Protein AF-A0ABD7ZX16-F1 (afdb_monomer)

Mean predicted aligned error: 8.35 Å

Foldseek 3Di:
DVVVVQQVVVQVCCCPVVVWGFLDKFWWQFPVQGIFIFTDTLFWTWTDGPDDDIDTGGPVQWPDWAKDWAFPVDKDWDWDDPPPPRDIDIDIDGHTQIWIWTDGPPDIGIIRTPPRVVVVLSVCVSVVVNPPPPDPPD

pLDDT: mean 85.52, std 11.89, range [39.53, 96.0]

Organism: NCBI:txid2026188

Nearest PDB structures (foldseek):
  3qij-assembly1_A  TM=8.107E-01  e=7.169E-02  Homo sapiens
  2yf0-assembly1_A-2  TM=7.091E-01  e=9.400E-02  Homo sapiens
  6tuh-assembly4_D  TM=5.442E-01  e=5.771E-02  Homo sapiens
  4y94-assembly2_B  TM=5.492E-01  e=9.924E-02  Bos taurus
  6xyw-assembly1_Ar  TM=2.774E-01  e=3.020E+00  Arabidopsis thaliana

Solvent-accessible surface area (backbone atoms only — not comparable to full-atom values): 7967 Å² total; per-residue (Å²): 116,66,69,59,53,56,51,50,50,52,46,52,44,42,36,71,79,66,72,41,60,65,75,46,74,44,67,26,34,30,92,90,42,40,54,26,38,41,27,36,38,92,57,29,43,36,35,44,38,77,50,79,77,69,48,78,44,52,50,91,56,52,74,46,71,51,66,50,68,45,78,67,90,45,74,44,71,52,75,43,68,56,76,91,73,82,47,72,50,73,48,77,43,73,41,54,48,41,30,26,38,43,23,42,84,93,46,72,51,64,28,45,17,92,56,29,68,62,51,48,54,50,50,32,50,75,71,70,65,53,61,89,75,63,75,80,87,124

Radius of gyration: 18.21 Å; Cα contacts (8 Å, |Δi|>4): 242; chains: 1; bounding box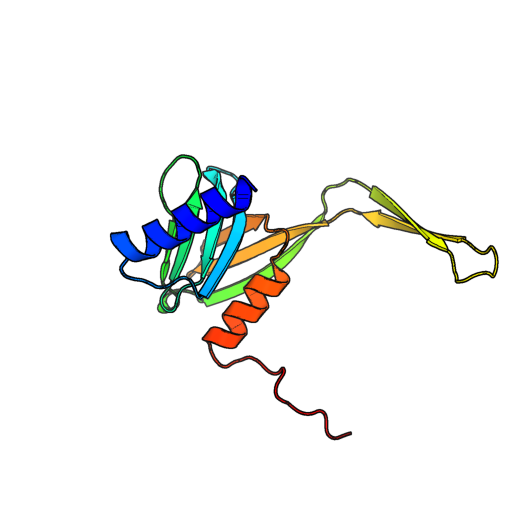: 56×35×41 Å

Structure (mmCIF, N/CA/C/O backbone):
data_AF-A0ABD7ZX16-F1
#
_entry.id   AF-A0ABD7ZX16-F1
#
loop_
_atom_site.group_PDB
_atom_site.id
_atom_site.type_symbol
_atom_site.label_atom_id
_atom_site.label_alt_id
_atom_site.label_comp_id
_atom_site.label_asym_id
_atom_site.label_entity_id
_atom_site.label_seq_id
_atom_site.pdbx_PDB_ins_code
_atom_site.Cartn_x
_atom_site.Cartn_y
_atom_site.Cartn_z
_atom_site.occupancy
_atom_site.B_iso_or_equiv
_atom_site.auth_seq_id
_atom_site.auth_comp_id
_atom_site.auth_asym_id
_atom_site.auth_atom_id
_atom_site.pdbx_PDB_model_num
ATOM 1 N N . MET A 1 1 ? 8.337 19.359 -3.537 1.00 51.84 1 MET A N 1
ATOM 2 C CA . MET A 1 1 ? 7.402 20.325 -2.904 1.00 51.84 1 MET A CA 1
ATOM 3 C C . MET A 1 1 ? 5.938 20.006 -3.230 1.00 51.84 1 MET A C 1
ATOM 5 O O . MET A 1 1 ? 5.131 19.998 -2.310 1.00 51.84 1 MET A O 1
ATOM 9 N N . LYS A 1 2 ? 5.601 19.660 -4.487 1.00 60.25 2 LYS A N 1
ATOM 10 C CA . LYS A 1 2 ? 4.247 19.238 -4.905 1.00 60.25 2 LYS A CA 1
ATOM 11 C C . LYS A 1 2 ? 3.771 17.938 -4.229 1.00 60.25 2 LYS A C 1
ATOM 13 O O . LYS A 1 2 ? 2.692 17.928 -3.646 1.00 60.25 2 LYS A O 1
ATOM 18 N N . ASP A 1 3 ? 4.634 16.924 -4.155 1.00 64.81 3 ASP A N 1
ATOM 19 C CA . ASP A 1 3 ? 4.303 15.622 -3.546 1.00 64.81 3 ASP A CA 1
ATOM 20 C C . ASP A 1 3 ? 3.967 15.700 -2.050 1.00 64.81 3 ASP A C 1
ATOM 22 O O . ASP A 1 3 ? 3.170 14.911 -1.552 1.00 64.81 3 ASP A O 1
ATOM 26 N N . ASN A 1 4 ? 4.546 16.664 -1.323 1.00 79.75 4 ASN A N 1
ATOM 27 C CA . ASN A 1 4 ? 4.232 16.871 0.094 1.00 79.75 4 ASN A CA 1
ATOM 28 C C . ASN A 1 4 ? 2.852 17.515 0.274 1.00 79.75 4 ASN A C 1
ATOM 30 O O . ASN A 1 4 ? 2.155 17.194 1.230 1.00 79.75 4 ASN A O 1
ATOM 34 N N . LYS A 1 5 ? 2.439 18.399 -0.645 1.00 85.94 5 LYS A N 1
ATOM 35 C CA . LYS A 1 5 ? 1.112 19.025 -0.607 1.00 85.94 5 LYS A CA 1
ATOM 36 C C . LYS A 1 5 ? 0.018 18.000 -0.900 1.00 85.94 5 LYS A C 1
ATOM 38 O O . LYS A 1 5 ? -0.957 17.939 -0.162 1.00 85.94 5 LYS A O 1
ATOM 43 N N . GLU A 1 6 ? 0.206 17.184 -1.936 1.00 85.94 6 GLU A N 1
ATOM 44 C CA . GLU A 1 6 ? -0.736 16.116 -2.300 1.00 85.94 6 GLU A CA 1
ATOM 45 C C . GLU A 1 6 ? -0.815 15.045 -1.198 1.00 85.94 6 GLU A C 1
ATOM 47 O O . GLU A 1 6 ? -1.909 14.668 -0.781 1.00 85.94 6 GLU A O 1
ATOM 52 N N . LYS A 1 7 ? 0.331 14.650 -0.624 1.00 88.06 7 LYS A N 1
ATOM 53 C CA . LYS A 1 7 ? 0.376 13.757 0.541 1.00 88.06 7 LYS A CA 1
ATOM 54 C C . LYS A 1 7 ? -0.392 14.322 1.742 1.00 88.06 7 LYS A C 1
ATOM 56 O O . LYS A 1 7 ? -1.163 13.598 2.362 1.00 88.06 7 LYS A O 1
ATOM 61 N N . ASN A 1 8 ? -0.188 15.596 2.081 1.00 89.81 8 ASN A N 1
ATOM 62 C CA . ASN A 1 8 ? -0.873 16.221 3.216 1.00 89.81 8 ASN A CA 1
ATOM 63 C C . ASN A 1 8 ? -2.381 16.353 2.972 1.00 89.81 8 ASN A C 1
ATOM 65 O O . ASN A 1 8 ? -3.158 16.159 3.900 1.00 89.81 8 ASN A O 1
ATOM 69 N N . ALA A 1 9 ? -2.796 16.637 1.735 1.00 88.81 9 ALA A N 1
ATOM 70 C CA . ALA A 1 9 ? -4.209 16.664 1.367 1.00 88.81 9 ALA A CA 1
ATOM 71 C C . ALA A 1 9 ? -4.871 15.289 1.552 1.00 88.81 9 ALA A C 1
ATOM 73 O O . ALA A 1 9 ? -5.963 15.218 2.105 1.00 88.81 9 ALA A O 1
ATOM 74 N N . CYS A 1 10 ? -4.188 14.204 1.167 1.00 90.00 10 CYS A N 1
ATOM 75 C CA . CYS A 1 10 ? -4.650 12.838 1.427 1.00 90.00 10 CYS A CA 1
ATOM 76 C C . CYS A 1 10 ? -4.809 12.567 2.934 1.00 90.00 10 CYS A C 1
ATOM 78 O O . CYS A 1 10 ? -5.869 12.125 3.368 1.00 90.00 10 CYS A O 1
ATOM 80 N N . ILE A 1 11 ? -3.799 12.902 3.744 1.00 91.81 11 ILE A N 1
ATOM 81 C CA . ILE A 1 11 ? -3.847 12.710 5.204 1.00 91.81 11 ILE A CA 1
ATOM 82 C C . ILE A 1 11 ? -5.021 13.478 5.831 1.00 91.81 11 ILE A C 1
ATOM 84 O O . ILE A 1 11 ? -5.751 12.929 6.655 1.00 91.81 11 ILE A O 1
ATOM 88 N N . GLU A 1 12 ? -5.222 14.735 5.435 1.00 91.44 12 GLU A N 1
ATOM 89 C CA . GLU A 1 12 ? -6.331 15.557 5.927 1.00 91.44 12 GLU A CA 1
ATOM 90 C C . GLU A 1 12 ? -7.695 15.027 5.481 1.00 91.44 12 GLU A C 1
ATOM 92 O O . GLU A 1 12 ? -8.644 15.063 6.262 1.00 91.44 12 GLU A O 1
ATOM 97 N N . MET A 1 13 ? -7.805 14.507 4.257 1.00 92.12 13 MET A N 1
ATOM 98 C CA . MET A 1 13 ? -9.041 13.893 3.775 1.00 92.12 13 MET A CA 1
ATOM 99 C C . MET A 1 13 ? -9.388 12.637 4.580 1.00 92.12 13 MET A C 1
ATOM 101 O O . MET A 1 13 ? -10.501 12.547 5.092 1.00 92.12 13 MET A O 1
ATOM 105 N N . ILE A 1 14 ? -8.426 11.735 4.806 1.00 90.94 14 ILE A N 1
ATOM 106 C CA . ILE A 1 14 ? -8.625 10.546 5.652 1.00 90.94 14 ILE A CA 1
ATOM 107 C C . ILE A 1 14 ? -9.100 10.955 7.051 1.00 90.94 14 ILE A C 1
ATOM 109 O O . ILE A 1 14 ? -10.057 10.392 7.585 1.00 90.94 14 ILE A O 1
ATOM 113 N N . ARG A 1 15 ? -8.484 11.993 7.625 1.00 91.19 15 ARG A N 1
ATOM 114 C CA . ARG A 1 15 ? -8.873 12.514 8.935 1.00 91.19 15 ARG A CA 1
ATOM 115 C C . ARG A 1 15 ? -10.302 13.052 8.960 1.00 91.19 15 ARG A C 1
ATOM 117 O O . ARG A 1 15 ? -11.017 12.797 9.922 1.00 91.19 15 ARG A O 1
ATOM 124 N N . ARG A 1 16 ? -10.718 13.799 7.937 1.00 90.50 16 ARG A N 1
ATOM 125 C CA . ARG A 1 16 ? -12.038 14.451 7.893 1.00 90.50 16 ARG A CA 1
ATOM 126 C C . ARG A 1 16 ? -13.161 13.493 7.520 1.00 90.50 16 ARG A C 1
ATOM 128 O O . ARG A 1 16 ? -14.213 13.534 8.144 1.00 90.50 16 ARG A O 1
ATOM 135 N N . GLU A 1 17 ? -12.942 12.657 6.513 1.00 90.31 17 GLU A N 1
ATOM 136 C CA . GLU A 1 17 ? -13.987 11.814 5.926 1.00 90.31 17 GLU A CA 1
ATOM 137 C C . GLU A 1 17 ? -14.098 10.453 6.610 1.00 90.31 17 GLU A C 1
ATOM 139 O O . GLU A 1 17 ? -15.187 9.892 6.694 1.00 90.31 17 GLU A O 1
ATOM 144 N N . ARG A 1 18 ? -12.983 9.913 7.120 1.00 86.56 18 ARG A N 1
ATOM 145 C CA . ARG A 1 18 ? -12.944 8.586 7.756 1.00 86.56 18 ARG A CA 1
ATOM 146 C C . ARG A 1 18 ? -12.752 8.646 9.268 1.00 86.56 18 ARG A C 1
ATOM 148 O O . ARG A 1 18 ? -12.850 7.614 9.922 1.00 86.56 18 ARG A O 1
ATOM 155 N N . ASN A 1 19 ? -12.511 9.835 9.830 1.00 89.75 19 ASN A N 1
ATOM 156 C CA . ASN A 1 19 ? -12.231 10.045 11.255 1.00 89.75 19 ASN A CA 1
ATOM 157 C C . ASN A 1 19 ? -11.097 9.138 11.778 1.00 89.75 19 ASN A C 1
ATOM 159 O O . ASN A 1 19 ? -11.172 8.574 12.870 1.00 89.75 19 ASN A O 1
ATOM 163 N N . GLN A 1 20 ? -10.058 8.968 10.956 1.00 88.88 20 GLN A N 1
ATOM 164 C CA . GLN A 1 20 ? -8.884 8.142 11.243 1.00 88.88 20 GLN A CA 1
ATOM 165 C C . GLN A 1 20 ? -7.606 8.967 11.091 1.00 88.88 20 GLN A C 1
ATOM 167 O O . GLN A 1 20 ? -7.524 9.861 10.249 1.00 88.88 20 GLN A O 1
ATOM 172 N N . ASN A 1 21 ? -6.582 8.662 11.887 1.00 90.56 21 ASN A N 1
ATOM 173 C CA . ASN A 1 21 ? -5.288 9.334 11.782 1.00 90.56 21 ASN A CA 1
ATOM 174 C C . ASN A 1 21 ? -4.301 8.464 10.998 1.00 90.56 21 ASN A C 1
ATOM 176 O O . ASN A 1 21 ? -4.070 7.306 11.338 1.00 90.56 21 ASN A O 1
ATOM 180 N N . SER A 1 22 ? -3.670 9.044 9.975 1.00 90.69 22 SER A N 1
ATOM 181 C CA . SER A 1 22 ? -2.596 8.378 9.230 1.00 90.69 22 SER A CA 1
ATOM 182 C C . SER A 1 22 ? -1.361 8.188 10.117 1.00 90.69 22 SER A C 1
ATOM 184 O O . SER A 1 22 ? -0.700 9.163 10.473 1.00 90.69 22 SER A O 1
ATOM 186 N N . ILE A 1 23 ? -0.967 6.938 10.347 1.00 92.00 23 ILE A N 1
ATOM 187 C CA . ILE A 1 23 ? 0.304 6.546 10.972 1.00 92.00 23 ILE A CA 1
ATOM 188 C C . ILE A 1 23 ? 1.447 6.693 9.965 1.00 92.00 23 ILE A C 1
ATOM 190 O O . ILE A 1 23 ? 2.495 7.271 10.258 1.00 92.00 23 ILE A O 1
ATOM 194 N N . TYR A 1 24 ? 1.248 6.186 8.747 1.00 92.75 24 TYR A N 1
ATOM 195 C CA . TYR A 1 24 ? 2.251 6.246 7.692 1.00 92.75 24 TYR A CA 1
ATOM 196 C C . TYR A 1 24 ? 1.593 6.336 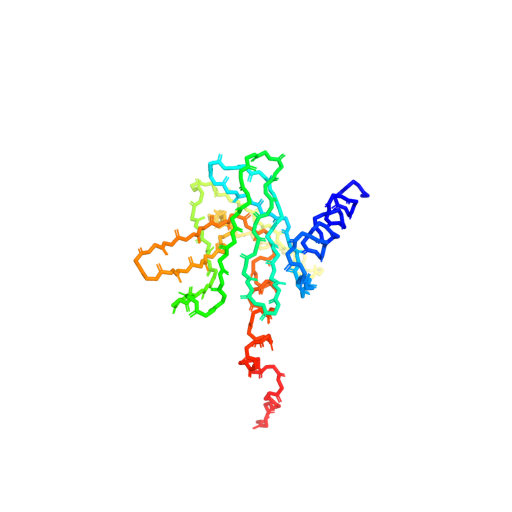6.323 1.00 92.75 24 TYR A C 1
ATOM 198 O O . TYR A 1 24 ? 0.697 5.567 6.014 1.00 92.75 24 TYR A O 1
ATOM 206 N N . THR A 1 25 ? 2.071 7.251 5.479 1.00 93.00 25 THR A N 1
ATOM 207 C CA . THR A 1 25 ? 1.542 7.436 4.120 1.00 93.00 25 THR A CA 1
ATOM 208 C C . THR A 1 25 ? 2.673 7.466 3.099 1.00 93.00 25 THR A C 1
ATOM 210 O O . THR A 1 25 ? 3.658 8.209 3.260 1.00 93.00 25 THR A O 1
ATOM 213 N N . VAL A 1 26 ? 2.511 6.694 2.025 1.00 93.44 26 VAL A N 1
ATOM 214 C CA . VAL A 1 26 ? 3.466 6.540 0.925 1.00 93.44 26 VAL A CA 1
ATOM 215 C C . VAL A 1 26 ? 2.773 6.729 -0.424 1.00 93.44 26 VAL A C 1
ATOM 217 O O . VAL A 1 26 ? 1.608 6.385 -0.585 1.00 93.44 26 VAL A O 1
ATOM 220 N N . LEU A 1 27 ? 3.494 7.289 -1.397 1.00 92.88 27 LEU A N 1
ATOM 221 C CA . LEU A 1 27 ? 3.044 7.298 -2.787 1.00 92.88 27 LEU A CA 1
ATOM 222 C C . LEU A 1 27 ? 3.088 5.866 -3.330 1.00 92.88 27 LEU A C 1
ATOM 224 O O . LEU A 1 27 ? 4.116 5.192 -3.205 1.00 92.88 27 LEU A O 1
ATOM 228 N N . ALA A 1 28 ? 1.993 5.428 -3.933 1.00 93.25 28 ALA A N 1
ATOM 229 C CA . ALA A 1 28 ? 1.851 4.088 -4.466 1.00 93.25 28 ALA A CA 1
ATOM 230 C C . ALA A 1 28 ? 1.123 4.120 -5.816 1.00 93.25 28 ALA A C 1
ATOM 232 O O . ALA A 1 28 ? 0.383 5.060 -6.103 1.00 93.25 28 ALA A O 1
ATOM 233 N N . TYR A 1 29 ? 1.352 3.113 -6.651 1.00 92.12 29 TYR A N 1
ATOM 234 C CA . TYR A 1 29 ? 0.655 2.940 -7.921 1.00 92.12 29 TYR A CA 1
ATOM 235 C C . TYR A 1 29 ? -0.164 1.650 -7.889 1.00 92.12 29 TYR A C 1
ATOM 237 O O . TYR A 1 29 ? 0.361 0.597 -7.528 1.00 92.12 29 TYR A O 1
ATOM 245 N N . HIS A 1 30 ? -1.439 1.760 -8.247 1.00 92.25 30 HIS A N 1
ATOM 246 C CA . HIS A 1 30 ? -2.378 0.658 -8.427 1.00 92.25 30 HIS A CA 1
ATOM 247 C C . HIS A 1 30 ? -2.593 0.429 -9.926 1.00 92.25 30 HIS A C 1
ATOM 249 O O . HIS A 1 30 ? -2.674 1.402 -10.673 1.00 92.25 30 HIS A O 1
ATOM 255 N N . ASN A 1 31 ? -2.725 -0.824 -10.365 1.00 88.06 31 ASN A N 1
ATOM 256 C CA . ASN A 1 31 ? -2.839 -1.137 -11.796 1.00 88.06 31 ASN A CA 1
ATOM 257 C C . ASN A 1 31 ? -4.035 -0.440 -12.466 1.00 88.06 31 ASN A C 1
ATOM 259 O O . ASN A 1 31 ? -3.871 0.132 -13.538 1.00 88.06 31 ASN A O 1
ATOM 263 N N . ASP A 1 32 ? -5.197 -0.414 -11.808 1.00 88.44 32 ASP A N 1
ATOM 264 C CA . ASP A 1 32 ? -6.419 0.155 -12.407 1.00 88.44 32 ASP A CA 1
ATOM 265 C C . ASP A 1 32 ? -6.667 1.628 -12.050 1.00 88.44 32 ASP A C 1
ATOM 267 O O . ASP A 1 32 ? -7.353 2.345 -12.772 1.00 88.44 32 ASP A O 1
ATOM 271 N N . LEU A 1 33 ? -6.126 2.090 -10.918 1.00 89.69 33 LEU A N 1
ATOM 272 C CA . LEU A 1 33 ? -6.425 3.414 -10.344 1.00 89.69 33 LEU A CA 1
ATOM 273 C C . LEU A 1 33 ? -5.232 4.377 -10.438 1.00 89.69 33 LEU A C 1
ATOM 275 O O . LEU A 1 33 ? -5.276 5.502 -9.937 1.00 89.69 33 LEU A O 1
ATOM 279 N N . GLU A 1 34 ? -4.158 3.922 -11.081 1.00 91.62 34 GLU A N 1
ATOM 280 C CA . GLU A 1 34 ? -2.900 4.629 -11.269 1.00 91.62 34 GLU A CA 1
ATOM 281 C C . GLU A 1 34 ? -2.269 5.119 -9.947 1.00 91.62 34 GLU A C 1
ATOM 283 O O . GLU A 1 34 ? -2.277 4.436 -8.919 1.00 91.62 34 GLU A O 1
ATOM 288 N N . PHE A 1 35 ? -1.636 6.296 -9.981 1.00 92.19 35 PHE A N 1
ATOM 289 C CA . PHE A 1 35 ? -0.941 6.877 -8.843 1.00 92.19 35 PHE A CA 1
ATOM 290 C C . PHE A 1 35 ? -1.910 7.387 -7.779 1.00 92.19 35 PHE A C 1
ATOM 292 O O . PHE A 1 35 ? -2.845 8.140 -8.054 1.00 92.19 35 PHE A O 1
ATOM 299 N N . GLY A 1 36 ? -1.581 7.077 -6.533 1.00 93.50 36 GLY A N 1
ATOM 300 C CA . GLY A 1 36 ? -2.285 7.529 -5.347 1.00 93.50 36 GLY A CA 1
ATOM 301 C C . GLY A 1 36 ? -1.403 7.481 -4.109 1.00 93.50 36 GLY A C 1
ATOM 302 O 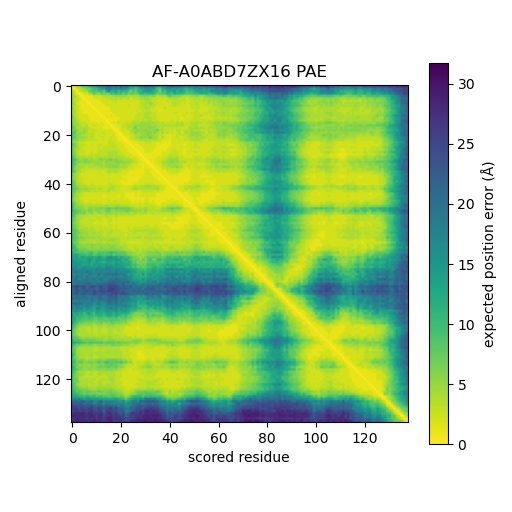O . GLY A 1 36 ? -0.187 7.291 -4.179 1.00 93.50 36 GLY A O 1
ATOM 303 N N . TYR A 1 37 ? -2.029 7.646 -2.953 1.00 94.62 37 TYR A N 1
ATOM 304 C CA . TY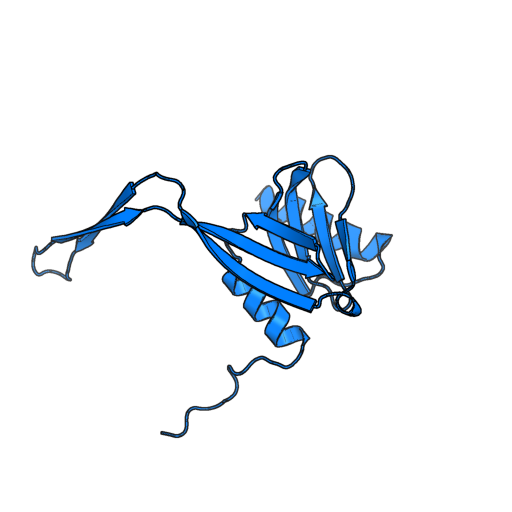R A 1 37 ? -1.371 7.543 -1.661 1.00 94.62 37 TYR A CA 1
ATOM 305 C C . TYR A 1 37 ? -1.973 6.397 -0.867 1.00 94.62 37 TYR A C 1
ATOM 307 O O . TYR A 1 37 ? -3.163 6.405 -0.571 1.00 94.62 37 TYR A O 1
ATOM 315 N N . LEU A 1 38 ? -1.126 5.433 -0.511 1.00 95.06 38 LEU A N 1
ATOM 316 C CA . LEU A 1 38 ? -1.468 4.366 0.416 1.00 95.06 38 LEU A CA 1
ATOM 317 C C . LEU A 1 38 ? -1.121 4.827 1.831 1.00 95.06 38 LEU A C 1
ATOM 319 O O . LEU A 1 38 ? 0.030 5.177 2.119 1.00 95.06 38 LEU A O 1
ATOM 323 N N . SER A 1 39 ? -2.128 4.841 2.691 1.00 95.31 39 SER A N 1
ATOM 324 C CA . SER A 1 39 ? -2.053 5.266 4.079 1.00 95.31 39 SER A CA 1
ATOM 325 C C . SER A 1 39 ? -2.391 4.107 5.006 1.00 95.31 39 SER A C 1
ATOM 327 O O . SER A 1 39 ? -3.400 3.435 4.825 1.00 95.31 39 SER A O 1
ATOM 329 N N . LEU A 1 40 ? -1.542 3.879 5.999 1.00 95.38 40 LEU A N 1
ATOM 330 C CA . LEU A 1 40 ? -1.835 3.040 7.151 1.00 95.38 40 LEU A CA 1
ATOM 331 C C . LEU A 1 40 ? -2.402 3.927 8.259 1.00 95.38 40 LEU A C 1
ATOM 333 O O . LEU A 1 40 ? -1.757 4.907 8.647 1.00 95.38 40 LEU A O 1
ATOM 337 N N . THR A 1 41 ? -3.554 3.552 8.796 1.00 93.56 41 THR A N 1
ATOM 338 C CA . THR A 1 41 ? -4.152 4.145 9.996 1.00 93.56 41 THR A CA 1
ATOM 339 C C . THR A 1 41 ? -4.140 3.139 11.150 1.00 93.56 41 THR A C 1
ATOM 341 O O . THR A 1 41 ? -3.570 2.055 11.044 1.00 93.56 41 THR A O 1
ATOM 344 N N . ASP A 1 42 ? -4.754 3.501 12.273 1.00 88.94 42 ASP A N 1
ATOM 345 C CA . ASP A 1 42 ? -4.995 2.607 13.407 1.00 88.94 42 ASP A CA 1
ATOM 346 C C . ASP A 1 42 ? -6.032 1.511 13.114 1.00 88.94 42 ASP A C 1
ATOM 348 O O . ASP A 1 42 ? -6.104 0.533 13.855 1.00 88.94 42 ASP A O 1
ATOM 352 N N . LYS A 1 43 ? -6.832 1.666 12.052 1.00 91.31 43 LYS A N 1
ATOM 353 C CA . LYS A 1 43 ? -7.972 0.786 11.751 1.00 91.31 43 LYS A CA 1
ATOM 354 C C . LYS A 1 43 ? -7.958 0.183 10.358 1.00 91.31 43 LYS A C 1
ATOM 356 O O . LYS A 1 43 ? -8.558 -0.870 10.185 1.00 91.31 43 LYS A O 1
ATOM 361 N N . SER A 1 44 ? -7.296 0.814 9.393 1.00 94.88 44 SER A N 1
ATOM 362 C CA . SER A 1 44 ? -7.397 0.454 7.980 1.00 94.88 44 SER A CA 1
ATOM 363 C C . SER A 1 44 ? -6.105 0.706 7.200 1.00 94.88 44 SER A C 1
ATOM 365 O O . SER A 1 44 ? -5.287 1.566 7.541 1.00 94.88 44 SER A O 1
ATOM 367 N N . PHE A 1 45 ? -5.978 0.013 6.071 1.00 95.38 45 PHE A N 1
ATOM 368 C CA . PHE A 1 45 ? -5.228 0.503 4.920 1.00 95.38 45 PHE A CA 1
ATOM 369 C C . PHE A 1 45 ? -6.170 1.289 4.013 1.00 95.38 45 PHE A C 1
ATOM 371 O O . PHE A 1 45 ? -7.167 0.751 3.540 1.00 95.38 45 PHE A O 1
ATOM 378 N N . ILE A 1 46 ? -5.839 2.547 3.740 1.00 96.00 46 ILE A N 1
ATOM 379 C CA . ILE A 1 46 ? -6.632 3.418 2.875 1.00 96.00 46 ILE A CA 1
ATOM 380 C C . ILE A 1 46 ? -5.774 3.841 1.692 1.00 96.00 46 ILE A C 1
ATOM 382 O O . ILE A 1 46 ? -4.759 4.520 1.860 1.00 96.00 46 ILE A O 1
ATOM 386 N N . PHE A 1 47 ? -6.182 3.462 0.485 1.00 95.50 47 PHE A N 1
ATOM 387 C CA . PHE A 1 47 ? -5.577 3.942 -0.748 1.00 95.50 47 PHE A CA 1
ATOM 388 C C . PHE A 1 47 ? -6.449 5.019 -1.380 1.00 95.50 47 PHE A C 1
ATOM 390 O O . PHE A 1 47 ? -7.577 4.770 -1.800 1.00 95.50 47 PHE A O 1
ATOM 397 N N . VAL A 1 48 ? -5.888 6.220 -1.474 1.00 94.25 48 VAL A N 1
ATOM 398 C CA . VAL A 1 48 ? -6.513 7.372 -2.117 1.00 94.25 48 VAL A CA 1
ATOM 399 C C . VAL A 1 48 ? -5.894 7.552 -3.502 1.00 94.25 48 VAL A C 1
ATOM 401 O O . VAL A 1 48 ? -4.773 8.074 -3.589 1.00 94.25 48 VAL A O 1
ATOM 404 N N . PRO A 1 49 ? -6.569 7.137 -4.586 1.00 92.50 49 PRO A N 1
ATOM 405 C CA . PRO A 1 49 ? -6.068 7.378 -5.928 1.00 92.50 49 PRO A CA 1
ATOM 406 C C . PRO A 1 49 ? -6.229 8.848 -6.323 1.00 92.50 49 PRO A C 1
ATOM 408 O O . PRO A 1 49 ? -7.039 9.586 -5.762 1.00 92.50 49 PRO A O 1
ATOM 411 N N . LYS A 1 50 ? -5.479 9.292 -7.335 1.00 87.38 50 LYS A N 1
ATOM 412 C CA . LYS A 1 50 ? -5.714 10.610 -7.950 1.00 87.38 50 LYS A CA 1
ATOM 413 C C . LYS A 1 50 ? -7.035 10.671 -8.716 1.00 87.38 50 LYS A C 1
ATOM 415 O O . LYS A 1 50 ? -7.565 11.763 -8.917 1.00 87.38 50 LYS A O 1
ATOM 420 N N . LYS A 1 51 ? -7.529 9.521 -9.179 1.00 83.88 51 LYS A N 1
ATOM 421 C CA . LYS A 1 51 ? -8.780 9.363 -9.921 1.00 83.88 51 LYS A CA 1
ATOM 422 C C . LYS A 1 51 ? -9.436 8.038 -9.542 1.00 83.88 51 LYS A C 1
ATOM 424 O O . LYS A 1 51 ? -8.745 7.036 -9.415 1.00 83.88 51 LYS A O 1
ATOM 429 N N . GLY A 1 52 ? -10.760 8.035 -9.437 1.00 85.69 52 GLY A N 1
ATOM 430 C CA . GLY A 1 52 ? -11.529 6.842 -9.090 1.00 85.69 52 GLY A CA 1
ATOM 431 C C . GLY A 1 52 ? -11.815 6.726 -7.596 1.00 85.69 52 GLY A C 1
ATOM 432 O O . GLY A 1 52 ? -11.698 7.699 -6.848 1.00 85.69 52 GLY A O 1
ATOM 433 N N . GLU A 1 53 ? -12.245 5.537 -7.189 1.00 90.25 53 GLU A N 1
ATOM 434 C CA . GLU A 1 53 ? -12.748 5.280 -5.842 1.00 90.25 53 GLU A CA 1
ATOM 435 C C . GLU A 1 53 ? -11.629 4.968 -4.844 1.00 90.25 53 GLU A C 1
ATOM 437 O O . GLU A 1 53 ? -10.619 4.342 -5.167 1.00 90.25 53 GLU A O 1
ATOM 442 N N . ILE A 1 54 ? -11.824 5.419 -3.605 1.00 92.50 54 ILE A N 1
ATOM 443 C CA . ILE A 1 54 ? -10.922 5.135 -2.488 1.00 92.50 54 ILE A CA 1
ATOM 444 C C . ILE A 1 54 ? -11.091 3.670 -2.091 1.00 92.50 54 ILE A C 1
ATOM 446 O O . ILE A 1 54 ? -12.207 3.228 -1.827 1.00 92.50 54 ILE A O 1
ATOM 450 N N . ILE A 1 55 ? -9.977 2.952 -1.976 1.00 93.69 55 ILE A N 1
ATOM 451 C CA . ILE A 1 55 ? -9.966 1.599 -1.417 1.00 93.69 55 ILE A CA 1
ATOM 452 C C . ILE A 1 55 ? -9.738 1.724 0.092 1.00 93.69 55 ILE A C 1
ATOM 454 O O . ILE A 1 55 ? -8.747 2.320 0.514 1.00 93.69 55 ILE A O 1
ATOM 458 N N . ASP A 1 56 ? -10.638 1.163 0.897 1.00 94.88 56 ASP A N 1
ATOM 459 C CA . ASP A 1 56 ? -10.542 1.103 2.361 1.00 94.88 56 ASP A CA 1
ATOM 460 C C . ASP A 1 56 ? -10.602 -0.363 2.798 1.00 94.88 56 ASP A C 1
ATOM 462 O O . ASP A 1 56 ? -11.591 -1.054 2.551 1.00 94.88 56 ASP A O 1
ATOM 466 N N . ILE A 1 57 ? -9.514 -0.846 3.395 1.00 94.69 57 ILE A N 1
ATOM 467 C CA . ILE A 1 57 ? -9.366 -2.222 3.865 1.00 94.69 57 ILE A CA 1
ATOM 468 C C . ILE A 1 57 ? -9.183 -2.183 5.383 1.00 94.69 57 ILE A C 1
ATOM 470 O O . ILE A 1 57 ? -8.092 -1.831 5.846 1.00 94.69 57 ILE A O 1
ATOM 474 N N . PRO A 1 58 ? -10.199 -2.572 6.169 1.00 93.81 58 PRO A N 1
ATOM 475 C CA . PRO A 1 58 ? -10.075 -2.661 7.617 1.00 93.81 58 PRO A CA 1
ATOM 476 C C . PRO A 1 58 ? -9.002 -3.675 8.019 1.00 93.81 58 PRO A C 1
ATOM 478 O O . PRO A 1 58 ? -8.994 -4.808 7.533 1.00 93.81 58 PRO A O 1
ATOM 481 N N . LEU A 1 59 ? -8.120 -3.298 8.945 1.00 91.31 59 LEU A N 1
ATOM 482 C CA . LEU A 1 59 ? -7.019 -4.134 9.435 1.00 91.31 59 LEU A CA 1
ATOM 483 C C . LEU A 1 59 ? -7.513 -5.457 10.027 1.00 91.31 59 LEU A C 1
ATOM 485 O O . LEU A 1 59 ? -6.854 -6.475 9.866 1.00 91.31 59 LEU A O 1
ATOM 489 N N . GLU A 1 60 ? -8.693 -5.465 10.649 1.00 90.50 60 GLU A N 1
ATOM 490 C CA . GLU A 1 60 ? -9.317 -6.675 11.202 1.00 90.50 60 GLU A CA 1
ATOM 491 C C . GLU A 1 60 ? -9.639 -7.744 10.145 1.00 90.50 60 GLU A C 1
ATOM 493 O O . GLU A 1 60 ? -9.735 -8.925 10.470 1.00 90.50 60 GLU A O 1
ATOM 498 N N . THR A 1 61 ? -9.781 -7.344 8.879 1.00 92.88 61 THR A N 1
ATOM 499 C CA . THR A 1 61 ? -10.062 -8.256 7.759 1.00 92.88 61 THR A CA 1
ATOM 500 C C . THR A 1 61 ? -8.794 -8.778 7.082 1.00 92.88 61 THR A C 1
ATOM 502 O O . THR A 1 61 ? -8.856 -9.694 6.260 1.00 92.88 61 THR A O 1
ATOM 505 N N . VAL A 1 62 ? -7.631 -8.209 7.415 1.00 93.00 62 VAL A N 1
ATOM 506 C CA . VAL A 1 62 ? -6.360 -8.544 6.773 1.00 93.00 62 VAL A CA 1
ATOM 507 C C . VAL A 1 62 ? -5.863 -9.892 7.282 1.00 93.00 62 VAL A C 1
ATOM 509 O O . VAL A 1 62 ? -5.555 -10.063 8.458 1.00 93.00 62 VAL A O 1
ATOM 512 N N . THR A 1 63 ? -5.730 -10.853 6.370 1.00 92.56 63 THR A N 1
ATOM 513 C CA . THR A 1 63 ? -5.211 -12.194 6.672 1.00 92.56 63 THR A CA 1
ATOM 514 C C . THR A 1 63 ? -3.700 -12.278 6.489 1.00 92.56 63 THR A C 1
ATOM 516 O O . THR A 1 63 ? -3.034 -13.040 7.189 1.00 92.56 63 THR A O 1
ATOM 519 N N . ASN A 1 64 ? -3.138 -11.500 5.559 1.00 93.06 64 ASN A N 1
ATOM 520 C CA . ASN A 1 64 ? -1.701 -11.458 5.305 1.00 93.06 64 ASN A CA 1
ATOM 521 C C . ASN A 1 64 ? -1.279 -10.110 4.705 1.00 93.06 64 ASN A C 1
ATOM 523 O O . ASN A 1 64 ? -2.042 -9.480 3.978 1.00 93.06 64 ASN A O 1
ATOM 527 N N . TYR A 1 65 ? -0.048 -9.679 4.957 1.00 93.44 65 TYR A N 1
ATOM 528 C CA . TYR A 1 65 ? 0.535 -8.492 4.338 1.00 93.44 65 TYR A CA 1
ATOM 529 C C . TYR A 1 65 ? 2.045 -8.652 4.189 1.00 93.44 65 TYR A C 1
ATOM 531 O O . TYR A 1 65 ? 2.700 -9.382 4.934 1.00 93.44 65 TYR A O 1
ATOM 539 N N . GLY A 1 66 ? 2.627 -7.927 3.243 1.00 92.75 66 GLY A N 1
ATOM 540 C CA . GLY A 1 66 ? 4.065 -7.961 3.051 1.00 92.75 66 GLY A CA 1
ATOM 541 C C . GLY A 1 66 ? 4.524 -7.136 1.870 1.00 92.75 66 GLY A C 1
ATOM 542 O O . GLY A 1 66 ? 3.790 -6.327 1.305 1.00 92.75 66 GLY A O 1
ATOM 543 N N . PHE A 1 67 ? 5.773 -7.351 1.483 1.00 91.81 67 PHE A N 1
ATOM 544 C CA . PHE A 1 67 ? 6.313 -6.771 0.267 1.00 91.81 67 PHE A CA 1
ATOM 545 C C . PHE A 1 67 ? 7.142 -7.793 -0.501 1.00 91.81 67 PHE A C 1
ATOM 547 O O . PHE A 1 67 ? 7.726 -8.709 0.076 1.00 91.81 67 PHE A O 1
ATOM 554 N N . LYS A 1 68 ? 7.199 -7.621 -1.818 1.00 89.50 68 LYS A N 1
ATOM 555 C CA . LYS A 1 68 ? 7.988 -8.446 -2.734 1.00 89.50 68 LYS A CA 1
ATOM 556 C C . LYS A 1 68 ? 8.585 -7.580 -3.838 1.00 89.50 68 LYS A C 1
ATOM 558 O O . LYS A 1 68 ? 8.071 -6.512 -4.154 1.00 89.50 68 LYS A O 1
ATOM 563 N N . GLY A 1 69 ? 9.686 -8.042 -4.419 1.00 86.31 69 GLY A N 1
ATOM 564 C CA . GLY A 1 69 ? 10.238 -7.462 -5.640 1.00 86.31 69 GLY A CA 1
ATOM 565 C C . GLY A 1 69 ? 9.820 -8.307 -6.836 1.00 86.31 69 GLY A C 1
ATOM 566 O O . GLY A 1 69 ? 10.232 -9.464 -6.910 1.00 86.31 69 GLY A O 1
ATOM 567 N N . VAL A 1 70 ? 9.035 -7.744 -7.752 1.00 84.25 70 VAL A N 1
ATOM 568 C CA . VAL A 1 70 ? 8.612 -8.425 -8.988 1.00 84.25 70 VAL A CA 1
ATOM 569 C C . VAL A 1 70 ? 9.582 -8.062 -10.109 1.00 84.25 70 VAL A C 1
ATOM 571 O O . VAL A 1 70 ? 9.907 -6.889 -10.276 1.00 84.25 70 VAL A O 1
ATOM 574 N N . GLY A 1 71 ? 10.094 -9.057 -10.834 1.00 80.38 71 GLY A N 1
ATOM 575 C CA . GLY A 1 71 ? 11.014 -8.830 -11.952 1.00 80.38 71 GLY A CA 1
ATOM 576 C C . GLY A 1 71 ? 10.356 -8.000 -13.054 1.00 80.38 71 GLY A C 1
ATOM 577 O O . GLY A 1 71 ? 9.191 -8.224 -13.381 1.00 80.38 71 GLY A O 1
ATOM 578 N N . THR A 1 72 ? 11.070 -7.006 -13.580 1.00 81.19 72 THR A N 1
ATOM 579 C CA . THR A 1 72 ? 10.562 -6.141 -14.657 1.00 81.19 72 THR A CA 1
ATOM 580 C C . THR A 1 72 ? 11.012 -6.587 -16.046 1.00 81.19 72 THR A C 1
ATOM 582 O O . THR A 1 72 ? 10.620 -5.967 -17.031 1.00 81.19 72 THR A O 1
ATOM 58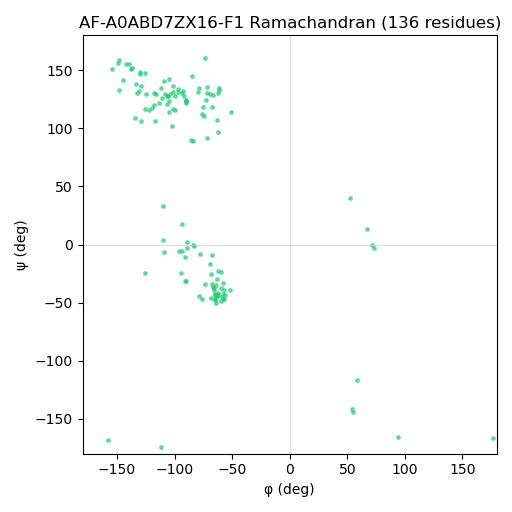5 N N . GLY A 1 73 ? 11.881 -7.600 -16.145 1.00 80.31 73 GLY A N 1
ATOM 586 C CA . GLY A 1 73 ? 12.569 -7.969 -17.384 1.00 80.31 73 GLY A CA 1
ATOM 587 C C . GLY A 1 73 ? 13.654 -6.974 -17.824 1.00 80.31 73 GLY A C 1
ATOM 588 O O . GLY A 1 73 ? 14.316 -7.199 -18.835 1.00 80.31 73 GLY A O 1
ATOM 589 N N . VAL A 1 74 ? 13.868 -5.882 -17.079 1.00 84.50 74 VAL A N 1
ATOM 590 C CA . VAL A 1 74 ? 14.914 -4.884 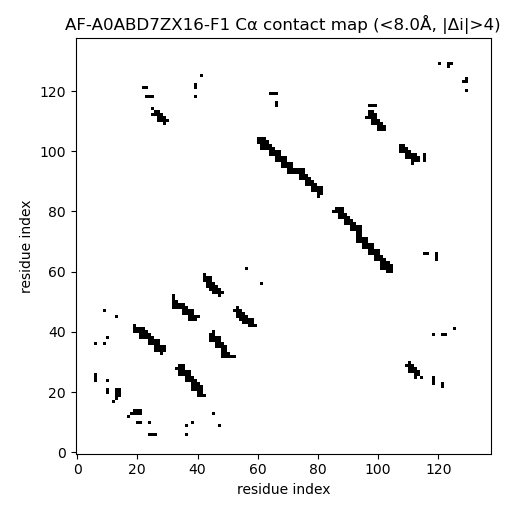-17.343 1.00 84.50 74 VAL A CA 1
ATOM 591 C C . VAL A 1 74 ? 16.124 -5.180 -16.466 1.00 84.50 74 VAL A C 1
ATOM 593 O O . VAL A 1 74 ? 15.985 -5.370 -15.262 1.00 84.50 74 VAL A O 1
ATOM 596 N N . TYR A 1 75 ? 17.328 -5.161 -17.037 1.00 87.38 75 TYR A N 1
ATOM 597 C CA . TYR A 1 75 ? 18.572 -5.394 -16.299 1.00 87.38 75 TYR A CA 1
ATOM 598 C C . TYR A 1 75 ? 19.342 -4.089 -16.106 1.00 87.38 75 TYR A C 1
ATOM 600 O O . TYR A 1 75 ? 19.601 -3.358 -17.059 1.00 87.38 75 TYR A O 1
ATOM 608 N N . GLY A 1 76 ? 19.707 -3.800 -14.858 1.00 83.62 76 GLY A N 1
ATOM 609 C CA . GLY A 1 76 ? 20.525 -2.652 -14.486 1.00 83.62 76 GLY A CA 1
ATOM 610 C C . GLY A 1 76 ? 21.916 -3.098 -14.051 1.00 83.62 76 GLY A C 1
ATOM 611 O O . GLY A 1 76 ? 22.058 -4.100 -13.348 1.00 83.62 76 GLY A O 1
ATOM 612 N N . THR A 1 77 ? 22.940 -2.342 -14.443 1.00 86.00 77 THR A N 1
ATOM 613 C CA . THR A 1 77 ? 24.318 -2.546 -13.981 1.00 86.00 77 THR A CA 1
ATOM 614 C C . THR A 1 77 ? 24.682 -1.444 -13.002 1.00 86.00 77 THR A C 1
ATOM 616 O O . THR A 1 77 ? 24.662 -0.268 -13.359 1.00 86.00 77 THR A O 1
ATOM 619 N N . THR A 1 78 ? 25.042 -1.822 -11.779 1.00 83.06 78 THR A N 1
ATOM 620 C CA . THR A 1 78 ? 25.595 -0.887 -10.795 1.00 83.06 78 THR A CA 1
ATOM 621 C C . THR A 1 78 ? 27.091 -1.118 -10.690 1.00 83.06 78 THR A C 1
ATOM 623 O O . THR A 1 78 ? 27.518 -2.235 -10.392 1.00 83.06 78 THR A O 1
ATOM 626 N N . THR A 1 79 ? 27.877 -0.067 -10.912 1.00 84.75 79 THR A N 1
ATOM 627 C CA . THR A 1 79 ? 29.328 -0.080 -10.711 1.00 84.75 79 THR A CA 1
ATOM 628 C C . THR A 1 79 ? 29.664 0.665 -9.431 1.00 84.75 79 THR A C 1
ATOM 630 O O . THR A 1 79 ? 29.218 1.791 -9.217 1.00 84.75 79 THR A O 1
ATOM 633 N N . THR A 1 80 ? 30.453 0.030 -8.574 1.00 84.75 80 THR A N 1
ATOM 634 C CA . THR A 1 80 ? 30.851 0.577 -7.275 1.00 84.75 80 THR A CA 1
ATOM 635 C C . THR A 1 80 ? 32.367 0.591 -7.190 1.00 84.75 80 THR A C 1
ATOM 637 O O . THR A 1 80 ? 33.009 -0.425 -7.460 1.00 84.75 80 THR A O 1
ATOM 640 N N . ASN A 1 81 ? 32.943 1.732 -6.814 1.00 84.94 81 ASN A N 1
ATOM 641 C CA . ASN A 1 81 ? 34.379 1.838 -6.574 1.00 84.94 81 ASN A CA 1
ATOM 642 C C . ASN A 1 81 ? 34.707 1.277 -5.187 1.00 84.94 81 ASN A C 1
ATOM 644 O O . ASN A 1 81 ? 34.068 1.649 -4.199 1.00 84.94 81 ASN A O 1
ATOM 648 N N . ILE A 1 82 ? 35.709 0.404 -5.099 1.00 77.69 82 ILE A N 1
ATOM 649 C CA . ILE A 1 82 ? 36.196 -0.105 -3.813 1.00 77.69 82 ILE A CA 1
ATOM 650 C C . ILE A 1 82 ? 37.226 0.887 -3.258 1.00 77.69 82 ILE A C 1
ATOM 652 O O . ILE A 1 82 ? 38.424 0.797 -3.533 1.00 77.69 82 ILE A O 1
ATOM 656 N N . GLY A 1 83 ? 36.753 1.862 -2.480 1.00 74.44 83 GLY A N 1
ATOM 657 C CA . GLY A 1 83 ? 37.604 2.888 -1.865 1.00 74.44 83 GLY A CA 1
ATOM 658 C C . GLY A 1 83 ? 38.478 3.634 -2.887 1.00 74.44 83 GLY A C 1
ATOM 659 O O . GLY A 1 83 ? 38.045 3.890 -4.007 1.00 74.44 83 GLY A O 1
ATOM 660 N N . ASN A 1 84 ? 39.727 3.938 -2.514 1.00 78.19 84 ASN A N 1
ATOM 661 C CA . ASN A 1 84 ? 40.713 4.602 -3.385 1.00 78.19 84 ASN A CA 1
ATOM 662 C C . ASN A 1 84 ? 41.627 3.617 -4.141 1.00 78.19 84 ASN A C 1
ATOM 664 O O . ASN A 1 84 ? 42.687 4.001 -4.623 1.00 78.19 84 ASN A O 1
ATOM 668 N N . THR A 1 85 ? 41.250 2.339 -4.236 1.00 77.06 85 THR A N 1
ATOM 669 C CA . THR A 1 85 ? 42.099 1.300 -4.855 1.00 77.06 85 THR A CA 1
ATOM 670 C C . THR A 1 85 ? 42.085 1.325 -6.386 1.00 77.06 85 THR A C 1
ATOM 672 O O . THR A 1 85 ? 42.831 0.585 -7.018 1.00 77.06 85 THR A O 1
ATOM 675 N N . GLY A 1 86 ? 41.216 2.138 -6.997 1.00 75.81 86 GLY A N 1
ATOM 676 C CA . GLY A 1 86 ? 41.002 2.154 -8.447 1.00 75.81 86 GLY A CA 1
ATOM 677 C C . GLY A 1 86 ? 40.224 0.943 -8.984 1.00 75.81 86 GLY A C 1
ATOM 678 O O . GLY A 1 86 ? 39.915 0.907 -10.171 1.00 75.81 86 GLY A O 1
ATOM 679 N N . MET A 1 87 ? 39.863 -0.029 -8.136 1.00 79.50 87 MET A N 1
ATOM 680 C CA . MET A 1 87 ? 39.044 -1.174 -8.534 1.00 79.50 87 MET A CA 1
ATOM 681 C C . MET A 1 87 ? 37.557 -0.822 -8.619 1.00 79.50 87 MET A C 1
ATOM 683 O O . MET A 1 87 ? 36.977 -0.241 -7.696 1.00 79.50 87 MET A O 1
ATOM 687 N N . GLN A 1 88 ? 36.930 -1.271 -9.707 1.00 84.56 88 GLN A N 1
ATOM 688 C CA . GLN A 1 88 ? 35.497 -1.165 -9.959 1.00 84.56 88 GLN A CA 1
ATOM 689 C C . GLN A 1 88 ? 34.847 -2.543 -9.900 1.00 84.56 88 GLN A C 1
ATOM 691 O O . GLN A 1 88 ? 35.254 -3.461 -10.608 1.00 84.56 88 GLN A O 1
ATOM 696 N N . LEU A 1 89 ? 33.811 -2.676 -9.074 1.00 82.12 89 LEU A N 1
ATOM 697 C CA . LEU A 1 89 ? 32.961 -3.858 -9.046 1.00 82.12 89 LEU A CA 1
ATOM 698 C C . LEU A 1 89 ? 31.632 -3.529 -9.722 1.00 82.12 89 LEU A C 1
ATOM 700 O O . LEU A 1 89 ? 30.857 -2.716 -9.213 1.00 82.12 89 LEU A O 1
ATOM 704 N N . SER A 1 90 ? 31.377 -4.172 -10.858 1.00 85.06 90 SER A N 1
ATOM 705 C CA . SER A 1 90 ? 30.120 -4.053 -11.595 1.00 85.06 90 SER A CA 1
ATOM 706 C C . SER A 1 90 ? 29.240 -5.266 -11.325 1.00 85.06 90 SER A C 1
ATOM 708 O O . SER A 1 90 ? 29.690 -6.404 -11.423 1.00 85.06 90 SER A O 1
ATOM 710 N N . SER A 1 91 ? 27.974 -5.027 -10.996 1.00 83.69 91 SER A N 1
ATOM 711 C CA . SER A 1 91 ? 26.969 -6.073 -10.809 1.00 83.69 91 SER A CA 1
ATOM 712 C C . SER A 1 91 ? 25.765 -5.779 -11.694 1.00 83.69 91 SER A C 1
ATOM 714 O O . SER A 1 91 ? 25.067 -4.792 -11.464 1.00 83.69 91 SER A O 1
ATOM 716 N N . THR A 1 92 ? 25.483 -6.663 -12.650 1.00 86.31 92 THR A N 1
ATOM 717 C CA . THR A 1 92 ? 24.248 -6.634 -13.444 1.00 86.31 92 THR A CA 1
ATOM 718 C C . THR A 1 92 ? 23.185 -7.473 -12.753 1.00 86.31 92 THR A C 1
ATOM 720 O O . THR A 1 92 ? 23.405 -8.646 -12.458 1.00 86.31 92 THR A O 1
ATOM 723 N N . ARG A 1 93 ? 22.035 -6.873 -12.448 1.00 84.38 93 ARG A N 1
ATOM 724 C CA . ARG A 1 93 ? 20.893 -7.565 -11.839 1.00 84.38 93 ARG A CA 1
ATOM 725 C C . ARG A 1 93 ? 19.607 -7.112 -12.503 1.00 84.38 93 ARG A C 1
ATOM 727 O O . ARG A 1 93 ? 19.506 -5.977 -12.963 1.00 84.38 93 ARG A O 1
ATOM 734 N N . GLU A 1 94 ? 18.623 -8.001 -12.528 1.00 84.81 94 GLU A N 1
ATOM 735 C CA . GLU A 1 94 ? 17.277 -7.621 -12.939 1.00 84.81 94 GLU A CA 1
ATOM 736 C C . GLU A 1 94 ? 16.726 -6.576 -11.961 1.00 84.81 94 GLU A C 1
ATOM 738 O O . GLU A 1 94 ? 16.791 -6.742 -10.736 1.00 84.81 94 GLU A O 1
ATOM 743 N N . VAL A 1 95 ? 16.209 -5.484 -12.511 1.00 83.44 95 VAL A N 1
ATOM 744 C CA . VAL A 1 95 ? 15.500 -4.457 -11.764 1.00 83.44 95 VAL A CA 1
ATOM 745 C C . VAL A 1 95 ? 14.208 -5.080 -11.255 1.00 83.44 95 VAL A C 1
ATOM 747 O O . VAL A 1 95 ? 13.440 -5.675 -12.006 1.00 83.44 95 VAL A O 1
ATOM 750 N N . LYS A 1 96 ? 13.965 -4.948 -9.953 1.00 82.44 96 LYS A N 1
ATOM 751 C CA . LYS A 1 96 ? 12.736 -5.431 -9.332 1.00 82.44 96 LYS A CA 1
ATOM 752 C C . LYS A 1 96 ? 11.828 -4.259 -9.011 1.00 82.44 96 LYS A C 1
ATOM 754 O O . LYS A 1 96 ? 12.246 -3.311 -8.347 1.00 82.44 96 LYS A O 1
ATOM 759 N N . ALA A 1 97 ? 10.585 -4.346 -9.459 1.00 85.38 97 ALA A N 1
ATOM 760 C CA . ALA A 1 97 ? 9.530 -3.429 -9.091 1.00 85.38 97 ALA A CA 1
ATOM 761 C C . ALA A 1 97 ? 9.108 -3.699 -7.635 1.00 85.38 97 ALA A C 1
ATOM 763 O O . ALA A 1 97 ? 8.770 -4.840 -7.296 1.00 85.38 97 ALA A O 1
ATOM 764 N N . PRO A 1 98 ? 9.151 -2.687 -6.757 1.00 90.38 98 PRO A N 1
ATOM 765 C CA . PRO A 1 98 ? 8.782 -2.860 -5.362 1.00 90.38 98 PRO A CA 1
ATOM 766 C C . PRO A 1 98 ? 7.262 -2.923 -5.199 1.00 90.38 98 PRO A C 1
ATOM 768 O O . PRO A 1 98 ? 6.587 -1.911 -5.381 1.00 90.38 98 PRO A O 1
ATOM 771 N N . VAL A 1 99 ? 6.732 -4.082 -4.812 1.00 92.19 99 VAL A N 1
ATOM 772 C CA . VAL A 1 99 ? 5.301 -4.305 -4.565 1.00 92.19 99 VAL A CA 1
ATOM 773 C C . VAL A 1 99 ? 5.053 -4.454 -3.068 1.00 92.19 99 VAL A C 1
ATOM 775 O O . VAL A 1 99 ? 5.704 -5.262 -2.407 1.00 92.19 99 VAL A O 1
ATOM 778 N N . PHE A 1 100 ? 4.090 -3.706 -2.539 1.00 94.88 100 PHE A N 1
ATOM 779 C CA . PHE A 1 100 ? 3.470 -3.956 -1.241 1.00 94.88 100 PHE A CA 1
ATOM 780 C C . PHE A 1 100 ? 2.119 -4.633 -1.466 1.00 94.88 100 PHE A C 1
ATOM 782 O O . PHE A 1 100 ? 1.380 -4.214 -2.356 1.00 94.88 100 PHE A O 1
ATOM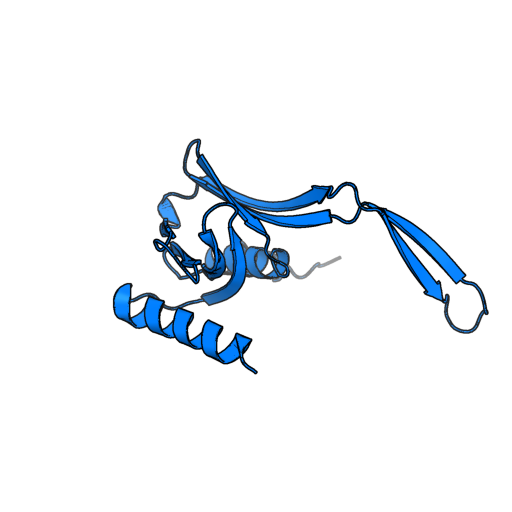 789 N N . TYR A 1 101 ? 1.804 -5.665 -0.687 1.00 94.19 101 TYR A N 1
ATOM 790 C CA . TYR A 1 101 ? 0.562 -6.416 -0.833 1.00 94.19 101 TYR A CA 1
ATOM 791 C C . TYR A 1 101 ? -0.176 -6.570 0.496 1.00 94.19 101 TYR A C 1
ATOM 793 O O . TYR A 1 101 ? 0.440 -6.679 1.559 1.00 94.19 101 TYR A O 1
ATOM 801 N N . VAL A 1 102 ? -1.503 -6.614 0.407 1.00 95.06 102 VAL A N 1
ATOM 802 C CA . VAL A 1 102 ? -2.431 -6.886 1.511 1.00 95.06 102 VAL A CA 1
ATOM 803 C C . VAL A 1 102 ? -3.432 -7.928 1.030 1.00 95.06 102 VAL A C 1
ATOM 805 O O . VAL A 1 102 ? -3.997 -7.792 -0.048 1.00 95.06 102 VAL A O 1
ATOM 808 N N . THR A 1 103 ? -3.637 -8.984 1.807 1.00 94.81 103 THR A N 1
ATOM 809 C CA . THR A 1 103 ? -4.561 -10.080 1.495 1.00 94.81 103 THR A CA 1
ATOM 810 C C . THR A 1 103 ? -5.733 -10.058 2.463 1.00 94.81 103 THR A C 1
ATOM 812 O O . THR A 1 103 ? -5.538 -9.910 3.669 1.00 94.81 103 THR A O 1
ATOM 815 N N . VAL A 1 104 ? -6.938 -10.210 1.920 1.00 94.12 104 VAL A N 1
ATOM 816 C CA . VAL A 1 104 ? -8.212 -10.279 2.639 1.00 94.12 104 VAL A CA 1
ATOM 817 C C . VAL A 1 104 ? -8.943 -11.516 2.133 1.00 94.12 104 VAL A C 1
ATOM 819 O O . VAL A 1 104 ? -9.420 -11.546 0.998 1.00 94.12 104 VAL A O 1
ATOM 822 N N . GLY A 1 105 ? -8.994 -12.565 2.954 1.00 91.31 105 GLY A N 1
ATOM 823 C CA . GLY A 1 105 ? -9.497 -13.868 2.512 1.00 91.31 105 GLY A CA 1
ATOM 824 C C . GLY A 1 105 ? -8.691 -14.394 1.318 1.00 91.31 105 GLY A C 1
ATOM 825 O O . GLY A 1 105 ? -7.490 -14.622 1.448 1.00 91.31 105 GLY A O 1
ATOM 826 N N . GLU A 1 106 ? -9.350 -14.555 0.169 1.00 90.56 106 GLU A N 1
ATOM 827 C CA . GLU A 1 106 ? -8.745 -15.024 -1.090 1.00 90.56 106 GLU A CA 1
ATOM 828 C C . GLU A 1 106 ? -8.280 -13.889 -2.020 1.00 90.56 106 GLU A C 1
ATOM 830 O O . GLU A 1 106 ? -7.652 -14.146 -3.046 1.00 90.56 106 GLU A O 1
ATOM 835 N N . TYR A 1 107 ? -8.563 -12.629 -1.678 1.00 91.94 107 TYR A N 1
ATOM 836 C CA . TYR A 1 107 ? -8.234 -11.478 -2.516 1.00 91.94 107 TYR A CA 1
ATOM 837 C C . TYR A 1 107 ? -6.931 -10.824 -2.069 1.00 91.94 107 TYR A C 1
ATOM 839 O O . TYR A 1 107 ? -6.761 -10.505 -0.892 1.00 91.94 107 TYR A O 1
ATOM 847 N N . THR A 1 108 ? -6.027 -10.561 -3.014 1.00 93.75 108 THR A N 1
ATOM 848 C CA . THR A 1 108 ? -4.786 -9.819 -2.765 1.00 93.75 108 THR A CA 1
ATOM 849 C C . THR A 1 108 ? -4.815 -8.483 -3.493 1.00 93.75 108 THR A C 1
ATOM 851 O O . THR A 1 108 ? -4.916 -8.426 -4.715 1.00 93.75 108 THR A O 1
ATOM 854 N N . TYR A 1 109 ? -4.670 -7.410 -2.725 1.00 93.56 109 TYR A N 1
ATOM 855 C CA . TYR A 1 109 ? -4.463 -6.059 -3.218 1.00 93.56 109 TYR A CA 1
ATOM 856 C C . TYR A 1 109 ? -2.969 -5.782 -3.300 1.00 93.56 109 TYR A C 1
ATOM 858 O O . TYR A 1 109 ? -2.232 -6.044 -2.345 1.00 93.56 109 TYR A O 1
ATOM 866 N N . GLU A 1 110 ? -2.519 -5.244 -4.428 1.00 94.12 110 GLU A N 1
ATOM 867 C CA . GLU A 1 110 ? -1.107 -4.989 -4.690 1.00 94.12 110 GLU A CA 1
ATOM 868 C C . GLU A 1 110 ? -0.890 -3.552 -5.150 1.00 94.12 110 GLU A C 1
ATOM 870 O O . GLU A 1 110 ? -1.607 -3.030 -6.005 1.00 94.12 110 GLU A O 1
ATOM 875 N N . TRP A 1 111 ? 0.151 -2.924 -4.609 1.00 94.81 111 TRP A N 1
ATOM 876 C CA . TRP A 1 111 ? 0.573 -1.597 -5.025 1.00 94.81 111 TRP A CA 1
ATOM 877 C C . TRP A 1 111 ? 2.073 -1.540 -5.245 1.00 94.81 111 TRP A C 1
ATOM 879 O O . TRP A 1 111 ? 2.865 -2.005 -4.423 1.00 94.81 111 TRP A O 1
ATOM 889 N N . LEU A 1 112 ? 2.479 -0.862 -6.313 1.00 92.62 112 LEU A N 1
ATOM 890 C CA . LEU A 1 112 ? 3.867 -0.483 -6.517 1.00 92.62 112 LEU A CA 1
ATOM 891 C C . LEU A 1 112 ? 4.217 0.677 -5.586 1.00 92.62 112 LEU A C 1
ATOM 893 O O . LEU A 1 112 ? 3.747 1.798 -5.775 1.00 92.62 112 LEU A O 1
ATOM 897 N N . ALA A 1 113 ? 5.050 0.426 -4.579 1.00 89.56 113 ALA A N 1
ATOM 898 C CA . ALA A 1 113 ? 5.366 1.396 -3.536 1.00 89.56 113 ALA A CA 1
ATOM 899 C C . ALA A 1 113 ? 6.872 1.433 -3.265 1.00 89.56 113 ALA A C 1
ATOM 901 O O . ALA A 1 113 ? 7.420 0.548 -2.624 1.00 89.56 113 ALA A O 1
ATOM 902 N N . GLN A 1 114 ? 7.554 2.511 -3.661 1.00 80.81 114 GLN A N 1
ATOM 903 C CA . GLN A 1 114 ? 9.014 2.652 -3.497 1.00 80.81 114 GLN A CA 1
ATOM 904 C C . GLN A 1 114 ? 9.494 2.588 -2.033 1.00 80.81 114 GLN A C 1
ATOM 906 O O . GLN A 1 114 ? 10.645 2.261 -1.770 1.00 80.81 114 GLN A O 1
ATOM 911 N N . LYS A 1 115 ? 8.624 2.890 -1.057 1.00 86.19 115 LYS A N 1
ATOM 912 C CA . LYS A 1 115 ? 8.930 2.787 0.385 1.00 86.19 115 LYS A CA 1
ATOM 913 C C . LYS A 1 115 ? 8.166 1.643 1.063 1.00 86.19 115 LYS A C 1
ATOM 915 O O . LYS A 1 115 ? 7.805 1.760 2.231 1.00 86.19 115 LYS A O 1
ATOM 920 N N . HIS A 1 116 ? 7.929 0.555 0.332 1.00 83.94 116 HIS A N 1
ATOM 921 C CA . HIS A 1 116 ? 7.240 -0.651 0.801 1.00 83.94 116 HIS A CA 1
ATOM 922 C C . HIS A 1 116 ? 7.815 -1.229 2.106 1.00 83.94 116 HIS A C 1
ATOM 924 O O . HIS A 1 116 ? 7.046 -1.621 2.976 1.00 83.94 116 HIS A O 1
ATOM 930 N N . SER A 1 117 ? 9.141 -1.232 2.291 1.00 85.75 117 SER A N 1
ATOM 931 C CA . SER A 1 117 ? 9.770 -1.721 3.529 1.00 85.75 117 SER A CA 1
ATOM 932 C C . SER A 1 117 ? 9.413 -0.858 4.739 1.00 85.75 117 SER A C 1
ATOM 934 O O . SER A 1 117 ? 9.021 -1.376 5.774 1.00 85.75 117 SER A O 1
ATOM 936 N N . LYS A 1 118 ? 9.443 0.471 4.591 1.00 88.81 118 LYS A N 1
ATOM 937 C CA . LYS A 1 118 ? 9.052 1.395 5.666 1.00 88.81 118 LYS A CA 1
ATOM 938 C C . LYS A 1 118 ? 7.562 1.316 5.990 1.00 88.81 118 LYS A C 1
ATOM 940 O O . LYS A 1 118 ? 7.191 1.514 7.142 1.00 88.81 118 LYS A O 1
ATOM 945 N N . LEU A 1 119 ? 6.723 1.062 4.983 1.00 89.62 119 LEU A N 1
ATOM 946 C CA . LEU A 1 119 ? 5.301 0.807 5.200 1.00 89.62 119 LEU A CA 1
ATOM 947 C C . LEU A 1 119 ? 5.116 -0.489 5.996 1.00 89.62 119 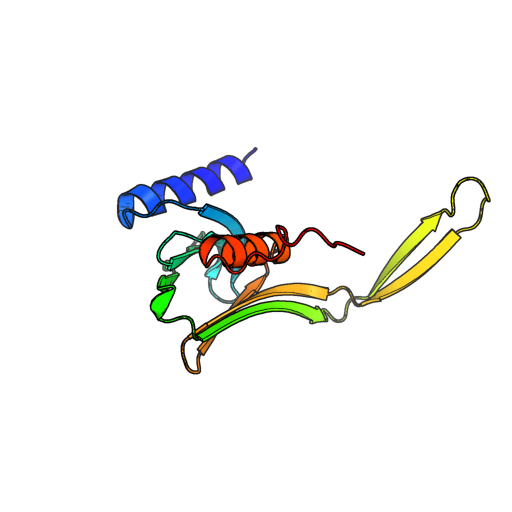LEU A C 1
ATOM 949 O O . LEU A 1 119 ? 4.418 -0.472 6.999 1.00 89.62 119 LEU A O 1
ATOM 953 N N . PHE A 1 120 ? 5.806 -1.566 5.622 1.00 90.19 120 PHE A N 1
ATOM 954 C CA . PHE A 1 120 ? 5.797 -2.825 6.368 1.00 90.19 120 PHE A CA 1
ATOM 955 C C . PHE A 1 120 ? 6.242 -2.651 7.828 1.00 90.19 120 PHE A C 1
ATOM 957 O O . PHE A 1 120 ? 5.536 -3.085 8.735 1.00 90.19 120 PHE A O 1
ATOM 964 N N . ASP A 1 121 ? 7.346 -1.939 8.069 1.00 89.50 121 ASP A N 1
ATOM 965 C CA . ASP A 1 121 ? 7.819 -1.634 9.425 1.00 89.50 121 ASP A CA 1
ATOM 966 C C . ASP A 1 121 ? 6.771 -0.848 10.232 1.00 89.50 121 ASP A C 1
ATOM 968 O O . ASP A 1 121 ? 6.613 -1.059 11.435 1.00 89.50 121 ASP A O 1
ATOM 972 N N . ALA A 1 122 ? 6.046 0.073 9.585 1.00 88.25 122 ALA A N 1
ATOM 973 C CA . ALA A 1 122 ? 4.973 0.826 10.226 1.00 88.25 122 ALA A CA 1
ATOM 974 C C . ALA A 1 122 ? 3.801 -0.084 10.629 1.00 88.25 122 ALA A C 1
ATOM 976 O O . ALA A 1 122 ? 3.275 0.077 11.731 1.00 88.25 122 ALA A O 1
ATOM 977 N N . VAL A 1 123 ? 3.448 -1.070 9.795 1.00 88.69 123 VAL A N 1
ATOM 978 C CA . VAL A 1 123 ? 2.419 -2.071 10.125 1.00 88.69 123 VAL A CA 1
ATOM 979 C C . VAL A 1 123 ? 2.864 -2.908 11.321 1.00 88.69 123 VAL A C 1
ATOM 981 O O . VAL A 1 123 ? 2.145 -2.979 12.316 1.00 88.69 123 VAL A O 1
ATOM 984 N N . GLN A 1 124 ? 4.088 -3.447 11.296 1.00 88.75 124 GLN A N 1
ATOM 985 C CA . GLN A 1 124 ? 4.621 -4.232 12.416 1.00 88.75 124 GLN A CA 1
ATOM 986 C C . GLN A 1 124 ? 4.632 -3.444 13.731 1.00 88.75 124 GLN A C 1
ATOM 988 O O . GLN A 1 124 ? 4.309 -3.993 14.785 1.00 88.75 124 GLN A O 1
ATOM 993 N N . LYS A 1 125 ? 4.963 -2.149 13.675 1.00 86.88 125 LYS A N 1
ATOM 994 C CA . LYS A 1 125 ? 4.892 -1.239 14.828 1.00 86.88 125 LYS A CA 1
ATOM 995 C C . LYS A 1 125 ? 3.470 -1.040 15.328 1.00 86.88 125 LYS A C 1
ATOM 997 O O . LYS A 1 125 ? 3.262 -1.098 16.537 1.00 86.88 125 LYS A O 1
ATOM 1002 N N . SER A 1 126 ? 2.512 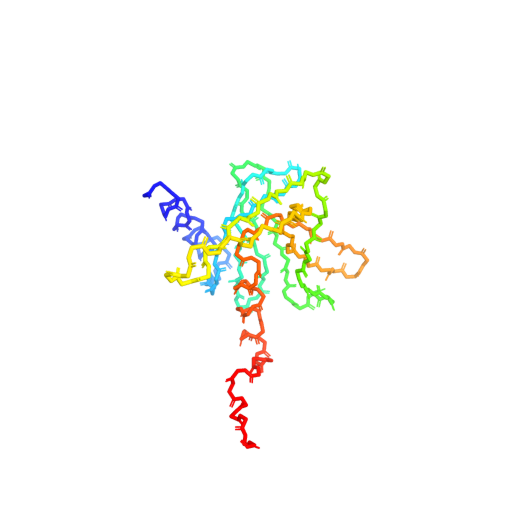-0.829 14.426 1.00 83.31 126 SER A N 1
ATOM 1003 C CA . SER A 1 126 ? 1.104 -0.643 14.793 1.00 83.31 126 SER A CA 1
ATOM 1004 C C . SER A 1 126 ? 0.494 -1.888 15.445 1.00 83.31 126 SER A C 1
ATOM 1006 O O . SER A 1 126 ? -0.260 -1.763 16.402 1.00 83.31 126 SER A O 1
ATOM 1008 N N . GLU A 1 127 ? 0.901 -3.086 15.014 1.00 80.88 127 GLU A N 1
ATOM 1009 C CA . GLU A 1 127 ? 0.446 -4.358 15.590 1.00 80.88 127 GLU A CA 1
ATOM 1010 C C . GLU A 1 127 ? 1.228 -4.784 16.848 1.00 80.88 127 GLU A C 1
ATOM 1012 O O . GLU A 1 127 ? 0.989 -5.861 17.392 1.00 80.88 127 GLU A O 1
ATOM 1017 N N . GLY A 1 128 ? 2.219 -4.001 17.291 1.00 77.38 128 GLY A N 1
ATOM 1018 C CA . GLY A 1 128 ? 3.092 -4.372 18.412 1.00 77.38 128 GLY A CA 1
ATOM 1019 C C . GLY A 1 128 ? 4.021 -5.563 18.126 1.00 77.38 128 GLY A C 1
ATOM 1020 O O . GLY A 1 128 ? 4.629 -6.105 19.046 1.00 77.38 128 GLY A O 1
ATOM 1021 N N . LYS A 1 129 ? 4.163 -5.963 16.856 1.00 71.56 129 LYS A N 1
ATOM 1022 C CA . LYS A 1 129 ? 5.039 -7.054 16.389 1.00 71.56 129 LYS A CA 1
ATOM 1023 C C . LYS A 1 129 ? 6.457 -6.581 16.051 1.00 71.56 129 LYS A C 1
ATOM 1025 O O . LYS A 1 129 ? 7.282 -7.380 15.607 1.00 71.56 129 LYS A O 1
ATOM 1030 N N . ASP A 1 130 ? 6.750 -5.297 16.252 1.00 64.00 130 ASP A N 1
ATOM 1031 C CA . ASP A 1 130 ? 8.070 -4.717 16.022 1.00 64.00 130 ASP A CA 1
ATOM 1032 C C . ASP A 1 130 ? 9.124 -5.329 16.959 1.00 64.00 130 ASP A C 1
ATOM 1034 O O . ASP A 1 130 ? 9.183 -5.064 18.162 1.00 64.00 130 ASP A O 1
ATOM 1038 N N . ARG A 1 131 ? 9.990 -6.157 16.373 1.00 58.00 131 ARG A N 1
ATOM 1039 C CA . ARG A 1 131 ? 11.092 -6.831 17.065 1.00 58.00 131 ARG A CA 1
ATOM 1040 C C . ARG A 1 131 ? 12.334 -5.956 17.217 1.00 58.00 131 ARG A C 1
ATOM 1042 O O . ARG A 1 131 ? 13.291 -6.398 17.842 1.00 58.00 131 ARG A O 1
ATOM 1049 N N . SER A 1 132 ? 12.343 -4.721 16.712 1.00 58.12 132 SER A N 1
ATOM 1050 C CA . SER A 1 132 ? 13.522 -3.843 16.780 1.00 58.12 132 SER A CA 1
ATOM 1051 C C . SER A 1 132 ? 13.894 -3.386 18.202 1.00 58.12 132 SER A C 1
ATOM 1053 O O . SER A 1 132 ? 14.983 -2.853 18.410 1.00 58.12 132 SER A O 1
ATOM 1055 N N . LYS A 1 133 ? 13.046 -3.657 19.208 1.00 48.91 133 LYS A N 1
ATOM 1056 C CA . LYS A 1 133 ? 13.378 -3.514 20.640 1.00 48.91 133 LYS A CA 1
ATOM 1057 C C . LYS A 1 133 ? 13.984 -4.763 21.291 1.00 48.91 133 LYS A C 1
ATOM 1059 O O . LYS A 1 133 ? 14.356 -4.693 22.463 1.00 48.91 133 LYS A O 1
ATOM 1064 N N . LEU A 1 134 ? 14.123 -5.884 20.580 1.00 49.22 134 LEU A N 1
ATOM 1065 C CA . LEU A 1 134 ? 14.917 -7.008 21.073 1.00 49.22 134 LEU A CA 1
ATOM 1066 C C . LEU A 1 134 ? 16.390 -6.603 20.987 1.00 49.22 134 LEU A C 1
ATOM 1068 O O . LEU A 1 134 ? 17.033 -6.757 19.952 1.00 49.22 134 LEU A O 1
ATOM 1072 N N . LYS A 1 135 ? 16.917 -6.034 22.078 1.00 39.53 135 LYS A N 1
ATOM 1073 C CA . LYS A 1 135 ? 18.363 -5.919 22.276 1.00 39.53 135 LYS A CA 1
ATOM 1074 C C . LYS A 1 135 ? 18.955 -7.311 22.059 1.00 39.53 135 LYS A C 1
ATOM 1076 O O . LYS A 1 135 ? 18.656 -8.230 22.818 1.00 39.53 135 LYS A O 1
ATOM 1081 N N . SER A 1 136 ? 19.754 -7.453 21.006 1.00 42.25 136 SER A N 1
ATOM 1082 C CA . SER A 1 136 ? 20.621 -8.608 20.812 1.00 42.25 136 SER A CA 1
ATOM 1083 C C . SER A 1 136 ? 21.611 -8.626 21.973 1.00 42.25 136 SER A C 1
ATOM 1085 O O . SER A 1 136 ? 22.583 -7.879 21.961 1.00 42.25 136 SER A O 1
ATOM 1087 N N . ASN A 1 137 ? 21.324 -9.416 23.004 1.00 39.84 137 ASN A N 1
ATOM 1088 C CA . ASN A 1 137 ? 22.332 -9.824 23.972 1.00 39.84 137 ASN A CA 1
ATOM 1089 C C . ASN A 1 137 ? 23.036 -11.040 23.370 1.00 39.84 137 ASN A C 1
ATOM 1091 O O . ASN A 1 137 ? 22.580 -12.166 23.561 1.00 39.84 137 ASN A O 1
ATOM 1095 N N . TYR A 1 138 ? 24.090 -10.789 22.600 1.00 42.34 138 TYR A N 1
ATOM 1096 C CA . TYR A 1 138 ? 25.116 -11.773 22.268 1.00 42.34 138 TYR A CA 1
ATOM 1097 C C . TYR A 1 138 ? 26.473 -11.084 22.297 1.00 42.34 138 TYR A C 1
ATOM 1099 O O . TYR A 1 138 ? 26.546 -9.948 21.774 1.00 42.34 138 TYR A O 1
#

Secondary structure (DSSP, 8-state):
-HHHHHHHHHHHHHHHHH---EEEEEEEEETTTEEEEEEEESSEEEEEESSSPPEEEEGGG--EEEEEEEEEEEEEEEEEE-TTS--EEEEEEEEEEEEEEEEETTEEEEEE-TTHHHHHHHHHHHTT--GGG-----

Sequence (138 aa):
MKDNKEKNACIEMIRRERNQNSIYTVLAYHNDLEFGYLSLTDKSFIFVPKKGEIIDIPLETVTNYGFKGVGTGVYGTTTTNIGNTGMQLSSTREVKAPVFYVTVGEYTYEWLAQKHSKLFDAVQKSEGKDRSKLKSNY